Protein AF-A0A453EYD2-F1 (afdb_monomer_lite)

pLDDT: mean 77.22, std 19.11, range [36.53, 96.94]

Foldseek 3Di:
DDDDDDDDDDDDDDDPPDDPPPDDDDPDDPDDDPFDWDDKDADVVQQKIWTDTPVRDIDMDRNDDDD

Radius of gyration: 17.55 Å; chains: 1; bounding box: 26×42×41 Å

Organism: Aegilops tauschii subsp. strangulata (NCBI:txid200361)

InterPro domains:
  IPR015943 WD40/YVTN repeat-like-containing domain superfamily [G3DSA:2.130.10.10] (12-67)
  IPR019775 WD40 repeat, conserved site [PS00678] (49-63)
  IPR036322 WD40-repeat-containing domain superfamily [SSF50978] (23-65)

Structure (mmCIF, N/CA/C/O backbone):
data_AF-A0A453EYD2-F1
#
_entry.id   AF-A0A453EYD2-F1
#
loop_
_atom_site.group_PDB
_atom_site.id
_atom_site.type_symbol
_atom_site.label_atom_id
_atom_site.label_alt_id
_atom_site.label_comp_id
_atom_site.label_asym_id
_atom_site.label_entity_id
_atom_site.label_seq_id
_atom_site.pdbx_PDB_ins_code
_atom_site.Cartn_x
_atom_site.Cartn_y
_atom_site.Cartn_z
_atom_site.occupancy
_atom_site.B_iso_or_equiv
_atom_site.auth_seq_id
_atom_site.auth_comp_id
_atom_site.auth_asym_id
_atom_site.auth_atom_id
_atom_site.pdbx_PDB_model_num
ATOM 1 N N . MET A 1 1 ? 13.482 10.963 -4.612 1.00 36.53 1 MET A N 1
ATOM 2 C CA . MET A 1 1 ? 13.577 11.981 -3.548 1.00 36.53 1 MET A CA 1
ATOM 3 C C . MET A 1 1 ? 12.170 12.514 -3.331 1.00 36.53 1 MET A C 1
ATOM 5 O O . MET A 1 1 ? 11.721 13.312 -4.141 1.00 36.53 1 MET A O 1
ATOM 9 N N . SER A 1 2 ? 11.418 11.986 -2.365 1.00 45.06 2 SER A N 1
ATOM 10 C CA . SER A 1 2 ? 10.056 12.478 -2.109 1.00 45.06 2 SER A CA 1
ATOM 11 C C . SER A 1 2 ? 10.149 13.753 -1.274 1.00 45.06 2 SER A C 1
ATOM 13 O O . SER A 1 2 ? 10.591 13.703 -0.130 1.00 45.06 2 SER A O 1
ATOM 15 N N . LEU A 1 3 ? 9.787 14.889 -1.869 1.00 48.34 3 LEU A N 1
ATOM 16 C CA . LEU A 1 3 ? 9.690 16.182 -1.197 1.00 48.34 3 LEU A CA 1
ATOM 17 C C . LEU A 1 3 ? 8.302 16.296 -0.568 1.00 48.34 3 LEU A C 1
ATOM 19 O O . LEU A 1 3 ? 7.309 16.430 -1.277 1.00 48.34 3 LEU A O 1
ATOM 23 N N . PHE A 1 4 ? 8.233 16.246 0.758 1.00 59.69 4 PHE A N 1
ATOM 24 C CA . PHE A 1 4 ? 7.036 16.641 1.492 1.00 59.69 4 PHE A CA 1
ATOM 25 C C . PHE A 1 4 ? 7.229 18.085 1.959 1.00 59.69 4 PHE A C 1
ATOM 27 O O . PHE A 1 4 ? 7.994 18.350 2.884 1.00 59.69 4 PHE A O 1
ATOM 34 N N . HIS A 1 5 ? 6.566 19.032 1.295 1.00 47.38 5 HIS A N 1
ATOM 35 C CA . HIS A 1 5 ? 6.443 20.404 1.785 1.00 47.38 5 HIS A CA 1
ATOM 36 C C . HIS A 1 5 ? 5.217 20.504 2.694 1.00 47.38 5 HIS A C 1
ATOM 38 O O . HIS A 1 5 ? 4.087 20.322 2.247 1.00 47.38 5 HIS A O 1
ATOM 44 N N . ARG A 1 6 ? 5.447 20.800 3.980 1.00 58.38 6 ARG A N 1
ATOM 45 C CA . ARG A 1 6 ? 4.402 21.324 4.868 1.00 58.38 6 ARG A CA 1
ATOM 46 C C . ARG A 1 6 ? 4.122 22.775 4.465 1.00 58.38 6 ARG A C 1
ATOM 48 O O . ARG A 1 6 ? 5.078 23.549 4.410 1.00 58.38 6 ARG A O 1
ATOM 55 N N . PRO A 1 7 ? 2.860 23.174 4.243 1.00 50.41 7 PRO A N 1
ATOM 56 C CA . PRO A 1 7 ? 2.503 24.584 4.229 1.00 50.41 7 PRO A CA 1
ATOM 57 C C . PRO A 1 7 ? 2.852 25.200 5.590 1.00 50.41 7 PRO A C 1
ATOM 59 O O . PRO A 1 7 ? 2.512 24.656 6.642 1.00 50.41 7 PRO A O 1
ATOM 62 N N . GLN A 1 8 ? 3.603 26.296 5.554 1.00 50.38 8 GLN A N 1
ATOM 63 C CA . GLN A 1 8 ? 3.995 27.081 6.718 1.00 50.38 8 GLN A CA 1
ATOM 64 C C . GLN A 1 8 ? 2.770 27.878 7.189 1.00 50.38 8 GLN A C 1
ATOM 66 O O . GLN A 1 8 ? 2.341 28.801 6.499 1.00 50.38 8 GLN A O 1
ATOM 71 N N . GLU A 1 9 ? 2.196 27.545 8.346 1.00 54.72 9 GLU A N 1
ATOM 72 C CA . GLU A 1 9 ? 1.198 28.421 8.963 1.00 54.72 9 GLU A CA 1
ATOM 73 C C . GLU A 1 9 ? 1.916 29.563 9.680 1.00 54.72 9 GLU A C 1
ATOM 75 O O . GLU A 1 9 ? 2.645 29.381 10.656 1.00 54.72 9 GLU A O 1
ATOM 80 N N . ARG A 1 10 ? 1.754 30.759 9.121 1.00 66.94 10 ARG A N 1
ATOM 81 C CA . ARG A 1 10 ? 2.310 32.008 9.621 1.00 66.94 10 ARG A CA 1
ATOM 82 C C . ARG A 1 10 ? 1.372 32.555 10.696 1.00 66.94 10 ARG A C 1
ATOM 84 O O . ARG A 1 10 ? 0.461 33.298 10.361 1.00 66.94 10 ARG A O 1
ATOM 91 N N . PHE A 1 11 ? 1.599 32.226 11.966 1.00 43.56 11 PHE A N 1
ATOM 92 C CA . PHE A 1 1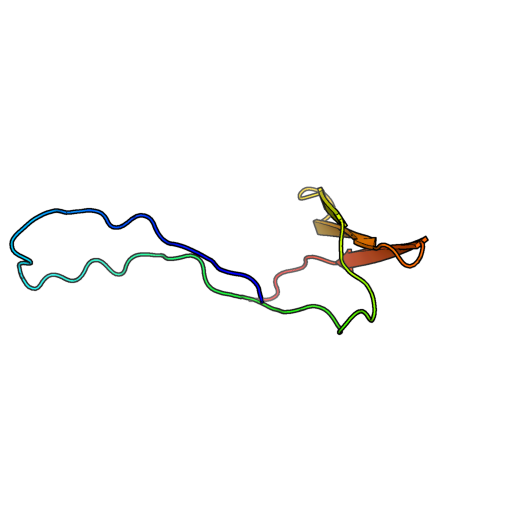1 ? 0.932 32.908 13.080 1.00 43.56 11 PHE A CA 1
ATOM 93 C C . PHE A 1 11 ? 1.901 33.178 14.233 1.00 43.56 11 PHE A C 1
ATOM 95 O O . PHE A 1 11 ? 2.760 32.362 14.555 1.00 43.56 11 PHE A O 1
ATOM 102 N N . GLY A 1 12 ? 1.815 34.405 14.752 1.00 46.94 12 GLY A N 1
ATOM 103 C CA . GLY A 1 12 ? 2.765 35.006 15.677 1.00 46.94 12 GLY A CA 1
ATOM 104 C C . GLY A 1 12 ? 2.786 34.403 17.082 1.00 46.94 12 GLY A C 1
ATOM 105 O O . GLY A 1 12 ? 1.900 33.657 17.473 1.00 46.94 12 GLY A O 1
ATOM 106 N N . SER A 1 13 ? 3.829 34.805 17.814 1.00 49.16 13 SER A N 1
ATOM 107 C CA . SER A 1 13 ? 4.049 34.677 19.262 1.00 49.16 13 SER A CA 1
ATOM 108 C C . SER A 1 13 ? 3.614 33.348 19.896 1.00 49.16 13 SER A C 1
ATOM 110 O O . SER A 1 13 ? 2.495 33.194 20.380 1.00 49.16 13 SER A O 1
ATOM 112 N N . PHE A 1 14 ? 4.540 32.389 19.943 1.00 46.62 14 PHE A N 1
ATOM 113 C CA . PHE A 1 14 ? 4.333 31.120 20.635 1.00 46.62 14 PHE A CA 1
ATOM 114 C C . PHE A 1 14 ? 4.463 31.306 22.151 1.00 46.62 14 PHE A C 1
ATOM 116 O O . PHE A 1 14 ? 5.563 31.438 22.688 1.00 46.62 14 PHE A O 1
ATOM 123 N N . SER A 1 15 ? 3.326 31.284 22.847 1.00 50.41 15 SER A N 1
ATOM 124 C CA . SER A 1 15 ? 3.265 30.942 24.265 1.00 50.41 15 SER A CA 1
ATOM 125 C C . SER A 1 15 ? 3.586 29.452 24.449 1.00 50.41 15 SER A C 1
ATOM 127 O O . SER A 1 15 ? 3.246 28.601 23.626 1.00 50.41 15 SER A O 1
ATOM 129 N N . ASN A 1 16 ? 4.305 29.147 25.528 1.00 50.81 16 ASN A N 1
ATOM 130 C CA . ASN A 1 16 ? 4.963 27.869 25.795 1.00 50.81 16 ASN A CA 1
ATOM 131 C C . ASN A 1 16 ? 3.990 26.775 26.286 1.00 50.81 16 ASN A C 1
ATOM 133 O O . ASN A 1 16 ? 4.144 26.227 27.373 1.00 50.81 16 ASN A O 1
ATOM 137 N N . ALA A 1 17 ? 2.971 26.467 25.487 1.00 53.47 17 ALA A N 1
ATOM 138 C CA . ALA A 1 17 ? 2.097 25.314 25.672 1.00 53.47 17 ALA A CA 1
ATOM 139 C C . ALA A 1 17 ? 2.054 24.546 24.349 1.00 53.47 17 ALA A C 1
ATOM 141 O O . ALA A 1 17 ? 1.122 24.674 23.558 1.00 53.47 17 ALA A O 1
ATOM 142 N N . GLY A 1 18 ? 3.132 23.805 24.075 1.00 49.22 18 GLY A N 1
ATOM 143 C CA . GLY A 1 18 ? 3.275 23.000 22.868 1.00 49.22 18 GLY A CA 1
ATOM 144 C C . GLY A 1 18 ? 2.175 21.948 22.796 1.00 49.22 18 GLY A C 1
ATOM 145 O O . GLY A 1 18 ? 2.285 20.877 23.393 1.00 49.22 18 GLY A O 1
ATOM 146 N N . SER A 1 19 ? 1.110 22.249 22.058 1.00 56.66 19 SER A N 1
ATOM 147 C CA . SER A 1 19 ? 0.159 21.252 21.598 1.00 56.66 19 SER A CA 1
ATOM 148 C C . SER A 1 19 ? 0.964 20.168 20.885 1.00 56.66 19 SER A C 1
ATOM 150 O O . SER A 1 19 ? 1.704 20.436 19.937 1.00 56.66 19 SER A O 1
ATOM 152 N N . LYS A 1 20 ? 0.902 18.931 21.389 1.00 65.12 20 LYS A N 1
ATOM 153 C CA . LYS A 1 20 ? 1.536 17.779 20.747 1.00 65.12 20 LYS A CA 1
ATOM 154 C C . LYS A 1 20 ? 0.808 17.576 19.423 1.00 65.12 20 LYS A C 1
ATOM 156 O O . LYS A 1 20 ? -0.216 16.902 19.374 1.00 65.12 20 LYS A O 1
ATOM 161 N N . VAL A 1 21 ? 1.276 18.246 18.373 1.00 60.25 21 VAL A N 1
ATOM 162 C CA . VAL A 1 21 ? 0.666 18.166 17.052 1.00 60.25 21 VAL A CA 1
ATOM 163 C C . VAL A 1 21 ? 0.752 16.701 16.652 1.00 60.25 21 VAL A C 1
ATOM 165 O O . VAL A 1 21 ? 1.851 16.179 16.460 1.00 60.25 21 VAL A O 1
ATOM 168 N N . ALA A 1 22 ? -0.391 16.020 16.595 1.00 67.50 22 ALA A N 1
ATOM 169 C CA . ALA A 1 22 ? -0.493 14.666 16.072 1.00 67.50 22 ALA A CA 1
ATOM 170 C C . ALA A 1 22 ? -0.224 14.737 14.563 1.00 67.50 22 ALA A C 1
ATOM 172 O O . ALA A 1 22 ? -1.128 14.804 13.737 1.00 67.50 22 ALA A O 1
ATOM 173 N N . GLY A 1 23 ? 1.052 14.866 14.215 1.00 80.38 23 GLY A N 1
ATOM 174 C CA . GLY A 1 23 ? 1.520 14.899 12.847 1.00 80.38 23 GLY A CA 1
ATOM 175 C C . GLY A 1 23 ? 1.545 13.494 12.267 1.00 80.38 23 GLY A C 1
ATOM 176 O O . GLY A 1 23 ? 1.780 12.511 12.970 1.00 80.38 23 GLY A O 1
ATOM 177 N N . TRP A 1 24 ? 1.347 13.412 10.957 1.00 86.69 24 TRP A N 1
ATOM 178 C CA . TRP A 1 24 ? 1.634 12.200 10.205 1.00 86.69 24 TRP A CA 1
ATOM 179 C C . TRP A 1 24 ? 3.094 11.793 10.411 1.00 86.69 24 TRP A C 1
ATOM 181 O O . TRP A 1 24 ? 4.003 12.603 10.224 1.00 86.69 24 TRP A O 1
ATOM 191 N N . GLN A 1 25 ? 3.305 10.531 10.774 1.00 86.12 25 GLN A N 1
ATOM 192 C CA . GLN A 1 25 ? 4.625 9.924 10.903 1.00 86.12 25 GLN A CA 1
ATOM 193 C C . GLN A 1 25 ? 4.720 8.702 9.993 1.00 86.12 25 GLN A C 1
ATOM 195 O O . GLN A 1 25 ? 3.734 7.998 9.763 1.00 86.12 25 GLN A O 1
ATOM 200 N N . LEU A 1 26 ? 5.915 8.452 9.462 1.00 86.31 26 LEU A N 1
ATOM 201 C CA . LEU A 1 26 ? 6.179 7.264 8.663 1.00 86.31 26 LEU A CA 1
ATOM 202 C C . LEU A 1 26 ? 6.075 6.020 9.556 1.00 86.31 26 LEU A C 1
ATOM 204 O O . LEU A 1 26 ? 6.899 5.835 10.443 1.00 86.31 26 LEU A O 1
ATOM 208 N N . TYR A 1 27 ? 5.089 5.161 9.297 1.00 84.69 27 TYR A N 1
ATOM 209 C CA . TYR A 1 27 ? 4.929 3.901 10.030 1.00 84.69 27 TYR A CA 1
ATOM 210 C C . TYR A 1 27 ? 5.874 2.807 9.513 1.00 84.69 27 TYR A C 1
ATOM 212 O O . TYR A 1 27 ? 6.584 2.163 10.281 1.00 84.69 27 TYR A O 1
ATOM 220 N N . ARG A 1 28 ? 5.902 2.596 8.190 1.00 85.88 28 ARG A N 1
ATOM 221 C CA . ARG A 1 28 ? 6.775 1.614 7.535 1.00 85.88 28 ARG A CA 1
ATOM 222 C C . ARG A 1 28 ? 7.028 1.962 6.075 1.00 85.88 28 ARG A C 1
ATOM 224 O O . ARG A 1 28 ? 6.199 2.590 5.422 1.00 85.88 28 ARG A O 1
ATOM 231 N N . THR A 1 29 ? 8.130 1.432 5.553 1.00 88.19 29 THR A N 1
ATOM 232 C CA . THR A 1 29 ? 8.435 1.409 4.119 1.00 88.19 29 THR A CA 1
ATOM 233 C C . THR A 1 29 ? 8.413 -0.043 3.637 1.00 88.19 29 THR A C 1
ATOM 235 O O . THR A 1 29 ? 9.193 -0.850 4.147 1.00 88.19 29 THR A O 1
ATOM 238 N N . PRO A 1 30 ? 7.543 -0.413 2.679 1.00 85.00 30 PRO A N 1
ATOM 239 C CA . PRO A 1 30 ? 7.575 -1.736 2.061 1.00 85.00 30 PRO A CA 1
ATOM 2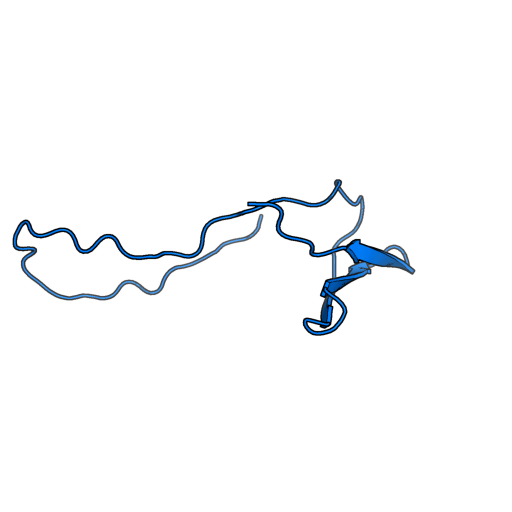40 C C . PRO A 1 30 ? 8.914 -2.024 1.370 1.00 85.00 30 PRO A C 1
ATOM 242 O O . PRO A 1 30 ? 9.660 -1.104 1.031 1.00 85.00 30 PRO A O 1
ATOM 245 N N . GLN A 1 31 ? 9.214 -3.303 1.123 1.00 86.25 31 GLN A N 1
ATOM 246 C CA . GLN A 1 31 ? 10.477 -3.719 0.506 1.00 86.25 31 GLN A CA 1
ATOM 247 C C . GLN A 1 31 ? 10.776 -2.943 -0.789 1.00 86.25 31 GLN A C 1
ATOM 249 O O . GLN A 1 31 ? 9.894 -2.734 -1.628 1.00 86.25 31 GLN A O 1
ATOM 254 N N . LYS A 1 32 ? 12.045 -2.542 -0.948 1.00 83.62 32 LYS A N 1
ATOM 255 C CA . LYS A 1 32 ? 12.518 -1.728 -2.073 1.00 83.62 32 LYS A CA 1
ATOM 256 C C . LYS A 1 32 ? 12.105 -2.345 -3.411 1.00 83.62 32 LYS A C 1
ATOM 258 O O . LYS A 1 32 ? 12.371 -3.512 -3.690 1.00 83.62 32 LYS A O 1
ATOM 263 N N . THR A 1 33 ? 11.501 -1.518 -4.257 1.00 82.44 33 THR A N 1
ATOM 264 C CA . THR A 1 33 ? 11.220 -1.832 -5.659 1.00 82.44 33 THR A CA 1
ATOM 265 C C . THR A 1 33 ? 12.279 -1.186 -6.555 1.00 82.44 33 THR A C 1
ATOM 267 O O . THR A 1 33 ? 12.734 -0.075 -6.282 1.00 82.44 33 THR A O 1
ATOM 270 N N . SER A 1 34 ? 12.683 -1.874 -7.624 1.00 85.38 34 SER A N 1
ATOM 271 C CA . SER A 1 34 ? 13.603 -1.351 -8.647 1.00 85.38 34 SER A CA 1
ATOM 272 C C . SER A 1 34 ? 12.914 -0.440 -9.672 1.00 85.38 34 SER A C 1
ATOM 274 O O . SER A 1 34 ? 13.550 0.006 -10.623 1.00 85.38 34 SER A O 1
ATOM 276 N N . ALA A 1 35 ? 11.622 -0.146 -9.493 1.00 90.06 35 ALA A N 1
ATOM 277 C CA . ALA A 1 35 ? 10.834 0.659 -10.417 1.00 90.06 35 ALA A CA 1
ATOM 278 C C . ALA A 1 35 ? 10.014 1.738 -9.710 1.00 90.06 35 ALA A C 1
ATOM 280 O O . ALA A 1 35 ? 9.562 1.570 -8.578 1.00 90.06 35 ALA A O 1
ATOM 281 N N . VAL A 1 36 ? 9.773 2.831 -1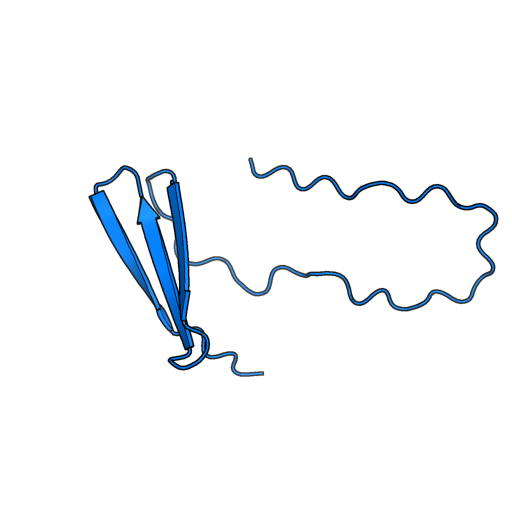0.434 1.00 93.06 36 VAL A N 1
ATOM 282 C CA . VAL A 1 36 ? 8.906 3.925 -9.990 1.00 93.06 36 VAL A CA 1
ATOM 283 C C . VAL A 1 36 ? 7.472 3.419 -9.842 1.00 93.06 36 VAL A C 1
ATOM 285 O O . VAL A 1 36 ? 6.910 2.864 -10.792 1.00 93.06 36 VAL A O 1
ATOM 288 N N . VAL A 1 37 ? 6.888 3.645 -8.665 1.00 94.44 37 VAL A N 1
ATOM 289 C CA . VAL A 1 37 ? 5.461 3.429 -8.392 1.00 94.44 37 VAL A CA 1
ATOM 290 C C . VAL A 1 37 ? 4.664 4.553 -9.051 1.00 94.44 37 VAL A C 1
ATOM 292 O O . VAL A 1 37 ? 5.015 5.722 -8.908 1.00 94.44 37 VAL A O 1
ATOM 295 N N . ARG A 1 38 ? 3.620 4.206 -9.805 1.00 96.25 38 ARG A N 1
ATOM 296 C CA . ARG A 1 38 ? 2.774 5.164 -10.537 1.00 96.25 38 ARG A CA 1
ATOM 297 C C . ARG A 1 38 ? 1.391 5.338 -9.923 1.00 96.25 38 ARG A C 1
ATOM 299 O O . ARG A 1 38 ? 0.781 6.378 -10.130 1.00 96.25 38 ARG A O 1
ATOM 306 N N . CYS A 1 39 ? 0.915 4.347 -9.175 1.00 95.19 39 CYS A N 1
ATOM 307 C CA . CYS A 1 39 ? -0.392 4.373 -8.530 1.00 95.19 39 CYS A CA 1
ATOM 308 C C . CYS A 1 39 ? -0.393 3.560 -7.230 1.00 95.19 39 CYS A C 1
ATOM 310 O O . CYS A 1 39 ? 0.418 2.643 -7.053 1.00 95.19 39 CYS A O 1
ATOM 312 N N . ILE A 1 40 ? -1.315 3.914 -6.332 1.00 95.88 40 ILE A N 1
ATOM 313 C CA . ILE A 1 40 ? -1.587 3.234 -5.062 1.00 95.88 40 ILE A CA 1
ATOM 314 C C . ILE A 1 40 ? -3.109 3.192 -4.872 1.00 95.88 40 ILE A C 1
ATOM 316 O O . ILE A 1 40 ? -3.790 4.162 -5.196 1.00 95.88 40 ILE A O 1
ATOM 320 N N . ALA A 1 41 ? -3.625 2.086 -4.343 1.00 96.94 41 ALA A N 1
ATOM 321 C CA . ALA A 1 41 ? -5.012 1.925 -3.921 1.00 96.94 41 ALA A CA 1
ATOM 322 C C . ALA A 1 41 ? -5.058 1.251 -2.541 1.00 96.94 41 ALA A C 1
ATOM 324 O O . ALA A 1 41 ? -4.228 0.389 -2.242 1.00 96.94 41 ALA A O 1
ATOM 325 N N . SER A 1 42 ? -6.027 1.627 -1.710 1.00 94.69 42 SER A N 1
ATOM 326 C CA . SER A 1 42 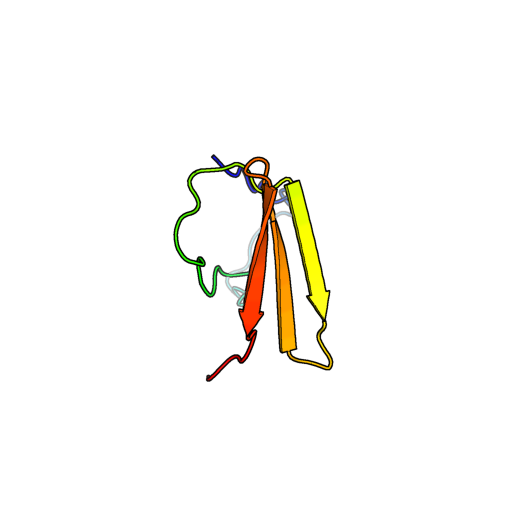? -6.235 1.061 -0.373 1.00 94.69 42 SER A CA 1
ATOM 327 C C . SER A 1 42 ? -7.655 0.523 -0.228 1.00 94.69 42 SER A C 1
ATOM 329 O O . SER A 1 42 ? -8.608 1.217 -0.568 1.00 94.69 42 SER A O 1
ATOM 331 N N . ASP A 1 43 ? -7.780 -0.679 0.326 1.00 95.31 43 ASP A N 1
ATOM 332 C CA . ASP A 1 43 ? -9.034 -1.297 0.758 1.00 95.31 43 ASP A CA 1
ATOM 333 C C . ASP A 1 43 ? -8.986 -1.385 2.290 1.00 95.31 43 ASP A C 1
ATOM 335 O O . ASP A 1 43 ? -8.242 -2.195 2.852 1.00 95.31 43 ASP A O 1
ATOM 339 N N . LEU A 1 44 ? -9.711 -0.490 2.965 1.00 89.94 44 LEU A N 1
ATOM 340 C CA . LEU A 1 44 ? -9.715 -0.414 4.428 1.00 89.94 44 LEU A CA 1
ATOM 341 C C . LEU A 1 44 ? -10.506 -1.564 5.054 1.00 89.94 44 LEU A C 1
ATOM 343 O O . LEU A 1 44 ? -10.083 -2.091 6.083 1.00 89.94 44 LEU A O 1
ATOM 347 N N . ASP A 1 45 ? -11.585 -2.002 4.402 1.00 94.12 45 ASP A N 1
ATOM 348 C CA . ASP A 1 45 ? -12.450 -3.077 4.892 1.00 94.12 45 ASP A CA 1
ATOM 349 C C . ASP A 1 45 ? -11.685 -4.399 4.951 1.00 94.12 45 ASP A C 1
ATOM 351 O O . ASP A 1 45 ? -11.749 -5.140 5.933 1.00 94.12 45 ASP A O 1
ATOM 355 N N . ARG A 1 46 ? -10.893 -4.679 3.910 1.00 93.62 46 ARG A N 1
ATOM 356 C CA . ARG A 1 46 ? -10.071 -5.894 3.834 1.00 93.62 46 ARG A CA 1
ATOM 357 C C . ARG A 1 46 ? -8.653 -5.712 4.354 1.00 93.62 46 ARG A C 1
ATOM 359 O O . ARG A 1 46 ? -7.882 -6.668 4.284 1.00 93.62 46 ARG A O 1
ATOM 366 N N . LYS A 1 47 ? -8.302 -4.517 4.844 1.00 94.06 47 LYS A N 1
ATOM 367 C CA . LYS A 1 47 ? -6.957 -4.149 5.311 1.00 94.06 47 LYS A CA 1
ATOM 368 C C . LYS A 1 47 ? -5.883 -4.476 4.273 1.00 94.06 47 LYS A C 1
ATOM 370 O O . LYS A 1 47 ? -4.934 -5.204 4.549 1.00 94.06 47 LYS A O 1
ATOM 375 N N . ARG A 1 48 ? -6.028 -3.963 3.050 1.00 94.44 48 ARG A N 1
ATOM 376 C CA . ARG A 1 48 ? -5.076 -4.203 1.955 1.00 94.44 48 ARG A CA 1
ATOM 377 C C . ARG A 1 48 ? -4.617 -2.916 1.302 1.00 94.44 48 ARG A C 1
ATOM 379 O O . ARG A 1 48 ? -5.379 -1.966 1.145 1.00 94.44 48 ARG A O 1
ATOM 386 N N . ILE A 1 49 ? -3.372 -2.922 0.846 1.00 94.75 49 ILE A N 1
ATOM 387 C CA . ILE A 1 49 ? -2.805 -1.864 0.008 1.00 94.75 49 ILE A CA 1
ATOM 388 C C . ILE A 1 49 ? -2.270 -2.510 -1.262 1.00 94.75 49 ILE A C 1
ATOM 390 O O . ILE A 1 49 ? -1.550 -3.501 -1.190 1.00 94.75 49 ILE A O 1
ATOM 394 N N . CYS A 1 50 ? -2.598 -1.941 -2.418 1.00 95.75 50 CYS A N 1
ATOM 395 C CA . CYS A 1 50 ? -2.057 -2.337 -3.710 1.00 95.75 50 CYS A CA 1
ATOM 396 C C . CYS A 1 50 ? -1.271 -1.176 -4.326 1.00 95.75 50 CYS A C 1
ATOM 398 O O . CYS A 1 50 ? -1.681 -0.020 -4.220 1.00 95.75 50 CYS A O 1
ATOM 400 N N . SER A 1 51 ? -0.157 -1.462 -4.996 1.00 95.44 51 SER A N 1
ATOM 401 C CA . SER A 1 51 ? 0.526 -0.475 -5.834 1.00 95.44 51 SER A CA 1
ATOM 402 C C . SER A 1 51 ? 0.958 -1.050 -7.174 1.00 95.44 51 SER A C 1
ATOM 404 O O . SER A 1 51 ? 1.211 -2.249 -7.296 1.00 95.44 51 SER A O 1
ATOM 406 N N . GLY A 1 52 ? 1.054 -0.173 -8.176 1.00 95.94 52 GLY A N 1
ATOM 407 C CA . GLY A 1 52 ? 1.510 -0.511 -9.522 1.00 95.94 52 GLY A CA 1
ATOM 408 C C . GLY A 1 52 ? 2.772 0.247 -9.917 1.00 95.94 52 GLY A C 1
ATOM 409 O O . GLY A 1 52 ? 2.880 1.461 -9.712 1.00 95.94 52 GLY A O 1
ATOM 410 N N . GLY A 1 53 ? 3.742 -0.475 -10.482 1.00 94.31 53 GLY A N 1
ATOM 4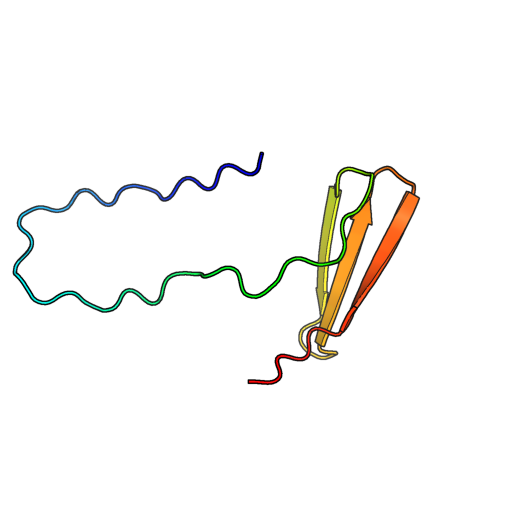11 C CA . GLY A 1 53 ? 5.031 0.067 -10.915 1.00 94.31 53 GLY A CA 1
ATOM 412 C C . GLY A 1 53 ? 5.248 0.029 -12.429 1.00 94.31 53 GLY A C 1
ATOM 413 O O . GLY A 1 53 ? 4.627 -0.742 -13.154 1.00 94.31 53 GLY A O 1
ATOM 414 N N . ARG A 1 54 ? 6.208 0.827 -12.920 1.00 95.44 54 ARG A N 1
ATOM 415 C CA . ARG A 1 54 ? 6.625 0.821 -14.344 1.00 95.44 54 ARG A CA 1
ATOM 416 C C . ARG A 1 54 ? 7.272 -0.502 -14.794 1.00 95.44 54 ARG A C 1
ATOM 418 O O . ARG A 1 54 ? 7.483 -0.708 -15.980 1.00 95.44 54 ARG A O 1
ATOM 425 N N . ASN A 1 55 ? 7.585 -1.396 -13.861 1.00 93.25 55 ASN A N 1
ATOM 426 C CA . ASN A 1 55 ? 8.052 -2.754 -14.146 1.00 93.25 55 ASN A CA 1
ATOM 427 C C . ASN A 1 55 ? 6.918 -3.730 -14.503 1.00 93.25 55 ASN A C 1
ATOM 429 O O . ASN A 1 55 ? 7.187 -4.919 -14.628 1.00 93.25 55 ASN A O 1
ATOM 433 N N . GLY A 1 56 ? 5.670 -3.262 -14.620 1.00 93.50 56 GLY A N 1
ATOM 434 C CA . GLY A 1 56 ? 4.527 -4.115 -14.958 1.00 93.50 56 GLY A CA 1
ATOM 435 C C . GLY A 1 56 ? 4.070 -5.020 -13.813 1.00 93.50 56 GLY A C 1
ATOM 436 O O . GLY A 1 56 ? 3.271 -5.921 -14.037 1.00 93.50 56 GLY A O 1
ATOM 437 N N . LEU A 1 57 ? 4.562 -4.793 -12.589 1.00 93.94 57 LEU A N 1
ATOM 438 C CA . LEU A 1 57 ? 4.180 -5.571 -11.415 1.00 93.94 57 LEU A CA 1
ATOM 439 C C . LEU A 1 57 ? 3.204 -4.794 -10.534 1.00 93.94 57 LEU A C 1
ATOM 441 O O . LEU A 1 57 ? 3.406 -3.607 -10.250 1.00 93.94 57 LEU A O 1
ATOM 445 N N . LEU A 1 58 ? 2.196 -5.517 -10.048 1.00 94.56 58 LEU A N 1
ATOM 446 C CA . LEU A 1 58 ? 1.376 -5.105 -8.918 1.00 94.56 58 LEU A CA 1
ATOM 447 C C . LEU A 1 58 ? 1.920 -5.739 -7.641 1.00 94.56 58 LEU A C 1
ATOM 449 O O . LEU A 1 58 ? 2.325 -6.902 -7.632 1.00 94.56 58 LEU A O 1
ATOM 453 N N . ARG A 1 59 ? 1.934 -4.972 -6.555 1.00 93.19 59 ARG A N 1
ATOM 454 C CA . ARG A 1 59 ? 2.307 -5.459 -5.226 1.00 93.19 59 ARG A CA 1
ATOM 455 C C . ARG A 1 59 ? 1.141 -5.256 -4.280 1.00 93.19 59 ARG A C 1
ATOM 457 O O . ARG A 1 59 ? 0.585 -4.165 -4.233 1.00 93.19 59 ARG A O 1
ATOM 464 N N . LEU A 1 60 ? 0.802 -6.306 -3.541 1.00 94.06 60 LEU A N 1
ATOM 465 C CA . LEU A 1 60 ? -0.274 -6.320 -2.560 1.00 94.06 60 LEU A CA 1
ATOM 466 C C . LEU A 1 60 ? 0.323 -6.540 -1.170 1.00 94.06 60 LEU A C 1
ATOM 468 O O . LEU A 1 60 ? 1.149 -7.434 -0.986 1.00 94.06 60 LEU A O 1
ATOM 472 N N . TRP A 1 61 ? -0.107 -5.735 -0.206 1.00 92.38 61 TRP A N 1
ATOM 473 C CA . TRP A 1 61 ? 0.280 -5.850 1.195 1.00 92.38 61 TRP A CA 1
ATOM 474 C C . TRP A 1 61 ? -0.946 -5.983 2.076 1.00 92.38 61 TRP A C 1
ATOM 476 O O . TRP A 1 61 ? -1.966 -5.335 1.835 1.00 92.38 61 TRP A O 1
ATOM 486 N N . ASP A 1 62 ? -0.792 -6.776 3.128 1.00 92.25 62 ASP A N 1
ATOM 487 C CA . ASP A 1 62 ? -1.672 -6.726 4.282 1.00 92.25 62 ASP A CA 1
ATOM 488 C C . ASP A 1 62 ? -1.337 -5.470 5.108 1.00 92.25 62 ASP A C 1
ATOM 490 O O . ASP A 1 62 ? -0.175 -5.208 5.435 1.00 92.25 62 ASP A O 1
ATOM 494 N N . ALA A 1 63 ? -2.355 -4.665 5.390 1.00 87.50 63 ALA A N 1
ATOM 495 C CA . ALA A 1 63 ? -2.276 -3.412 6.129 1.00 87.50 63 ALA A CA 1
ATOM 496 C C . ALA A 1 63 ? -2.648 -3.588 7.610 1.00 87.50 63 ALA A C 1
ATOM 498 O O . ALA A 1 63 ? -3.124 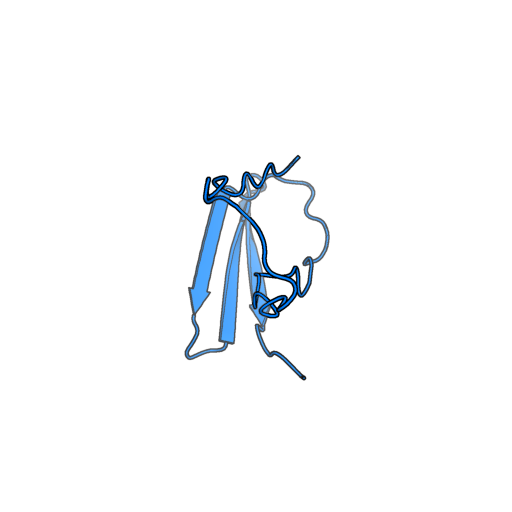-2.650 8.249 1.00 87.50 63 ALA A O 1
ATOM 499 N N . THR A 1 64 ? -2.448 -4.780 8.173 1.00 84.00 64 THR A N 1
ATOM 500 C CA . THR A 1 64 ? -2.666 -5.024 9.597 1.00 84.00 64 THR A CA 1
ATOM 501 C C . THR A 1 64 ? -1.654 -4.243 10.435 1.00 84.00 64 THR A C 1
ATOM 503 O O . THR A 1 64 ? -0.468 -4.571 10.518 1.00 84.00 64 THR A O 1
ATOM 506 N N . THR A 1 65 ? -2.140 -3.189 11.085 1.00 71.06 65 THR A N 1
ATOM 507 C CA . THR A 1 65 ? -1.450 -2.503 12.175 1.00 71.06 65 THR A CA 1
ATOM 508 C C . THR A 1 65 ? -1.548 -3.363 13.430 1.00 71.06 65 THR A C 1
ATOM 510 O O . THR A 1 65 ? -2.541 -3.293 14.150 1.00 71.06 65 THR A O 1
ATOM 513 N N . SER A 1 66 ? -0.534 -4.191 13.688 1.00 61.62 66 SER A N 1
ATOM 514 C CA . SER A 1 66 ? -0.281 -4.635 15.060 1.00 61.62 66 SER A CA 1
ATOM 515 C C . SER A 1 66 ? 0.323 -3.440 15.793 1.00 61.62 66 SER A C 1
ATOM 517 O O . SER A 1 66 ? 1.351 -2.914 15.351 1.00 61.62 66 SER A O 1
ATOM 519 N N . ILE A 1 67 ? -0.372 -2.965 16.823 1.00 54.59 67 ILE A N 1
ATOM 520 C CA . ILE A 1 67 ? 0.129 -1.970 17.780 1.00 54.59 67 ILE A CA 1
ATOM 521 C C . ILE A 1 67 ? 0.797 -2.724 18.922 1.00 54.59 67 ILE A C 1
ATOM 523 O O . ILE A 1 67 ? 0.256 -3.791 19.290 1.00 54.59 67 ILE A O 1
#

Sequence (67 aa):
MSLFHRPQERFGSFSNAGSKVAGWQLYRTPQKTSAVVRCIASDLDRKRICSGGRNGLLRLWDATTSI

Secondary structure (DSSP, 8-state):
---------------S-------------PSPPSS-EEEEEEETTTTEEEEEETTS-EEEEE-----